Protein AF-A0A521L328-F1 (afdb_monomer_lite)

Structure (mmCIF, N/CA/C/O backbone):
data_AF-A0A521L328-F1
#
_entry.id   AF-A0A521L328-F1
#
loop_
_atom_site.group_PDB
_atom_site.id
_atom_site.type_symbol
_atom_site.label_atom_id
_atom_site.label_alt_id
_atom_site.label_comp_id
_atom_site.label_asym_id
_atom_site.label_entity_id
_atom_site.label_seq_id
_atom_site.pdbx_PDB_ins_code
_atom_site.Cartn_x
_atom_site.Cartn_y
_atom_site.Cartn_z
_atom_site.occupancy
_atom_site.B_iso_or_equiv
_atom_site.auth_seq_id
_atom_site.auth_comp_id
_atom_site.auth_asym_id
_atom_site.auth_atom_id
_atom_site.pdbx_PDB_model_num
ATOM 1 N N . MET A 1 1 ? 2.159 -5.234 21.123 1.00 43.09 1 MET A N 1
ATOM 2 C CA . MET A 1 1 ? 1.878 -6.221 20.059 1.00 43.09 1 MET A CA 1
ATOM 3 C C . MET A 1 1 ? 2.992 -6.151 19.034 1.00 43.09 1 MET A C 1
ATOM 5 O O . MET A 1 1 ? 3.350 -5.049 18.634 1.00 43.09 1 MET A O 1
ATOM 9 N N . SER A 1 2 ? 3.587 -7.289 18.677 1.00 42.50 2 SER A N 1
ATOM 10 C CA . SER A 1 2 ? 4.579 -7.355 17.599 1.00 42.50 2 SER A CA 1
ATOM 11 C C . SER A 1 2 ? 3.879 -7.166 16.248 1.00 42.50 2 SER A C 1
ATOM 13 O O . SER A 1 2 ? 2.737 -7.582 16.088 1.00 42.50 2 SER A O 1
ATOM 15 N N . LEU A 1 3 ? 4.556 -6.590 15.248 1.00 46.34 3 LEU A N 1
ATOM 16 C CA . LEU A 1 3 ? 4.061 -6.514 13.859 1.00 46.34 3 LEU A CA 1
ATOM 17 C C . LEU A 1 3 ? 3.745 -7.894 13.258 1.00 46.34 3 LEU A C 1
ATOM 19 O O . LEU A 1 3 ? 2.997 -7.980 12.288 1.00 46.34 3 LEU A O 1
ATOM 23 N N . ALA A 1 4 ? 4.310 -8.963 13.828 1.00 49.62 4 ALA A N 1
ATOM 24 C CA . ALA A 1 4 ? 3.986 -10.339 13.467 1.00 49.62 4 ALA A CA 1
ATOM 25 C C . ALA A 1 4 ? 2.580 -10.776 13.931 1.00 49.62 4 ALA A C 1
ATOM 27 O O . ALA A 1 4 ? 2.021 -11.692 13.337 1.00 49.62 4 ALA A O 1
ATOM 28 N N . ASP A 1 5 ? 2.005 -10.102 14.936 1.00 49.50 5 ASP A N 1
ATOM 29 C CA . ASP A 1 5 ? 0.733 -10.477 15.574 1.00 49.50 5 ASP A CA 1
ATOM 30 C C . ASP A 1 5 ? -0.470 -9.680 15.058 1.00 49.50 5 ASP A C 1
ATOM 32 O O . ASP A 1 5 ? -1.604 -9.967 15.440 1.00 49.50 5 ASP A O 1
ATOM 36 N N . MET A 1 6 ? -0.258 -8.660 14.218 1.00 56.22 6 MET A N 1
ATOM 37 C CA . MET A 1 6 ? -1.360 -7.852 13.699 1.00 56.22 6 MET A CA 1
ATOM 38 C C . MET A 1 6 ? -1.932 -8.518 12.438 1.00 56.22 6 MET A C 1
ATOM 40 O O . MET A 1 6 ? -1.231 -8.602 11.423 1.00 56.22 6 MET A O 1
ATOM 44 N N . PRO A 1 7 ? -3.177 -9.030 12.469 1.00 57.78 7 PRO A N 1
ATOM 45 C CA . PRO A 1 7 ? -3.716 -9.802 11.361 1.00 57.78 7 PRO A CA 1
ATOM 46 C C . PRO A 1 7 ? -3.871 -8.905 10.132 1.00 57.78 7 PRO A C 1
ATOM 48 O O . PRO A 1 7 ? -4.680 -7.979 10.109 1.00 57.78 7 PRO A O 1
ATOM 51 N N . ARG A 1 8 ? -3.082 -9.181 9.090 1.00 69.81 8 ARG A N 1
ATOM 52 C CA . ARG A 1 8 ? -3.227 -8.531 7.780 1.00 69.81 8 ARG A CA 1
ATOM 53 C C . ARG A 1 8 ? -4.634 -8.812 7.260 1.00 69.81 8 ARG A C 1
ATOM 55 O O . ARG A 1 8 ? -5.136 -9.924 7.428 1.00 69.81 8 ARG A O 1
ATOM 62 N N . ILE A 1 9 ? -5.263 -7.827 6.621 1.00 75.06 9 ILE A N 1
ATOM 63 C CA . ILE A 1 9 ? -6.564 -8.059 5.984 1.00 75.06 9 ILE A CA 1
ATOM 64 C C . ILE A 1 9 ? -6.379 -9.164 4.934 1.00 75.06 9 ILE A C 1
ATOM 66 O O . ILE A 1 9 ? -5.468 -9.089 4.104 1.00 75.06 9 ILE A O 1
ATOM 70 N N . SER A 1 10 ? -7.211 -10.206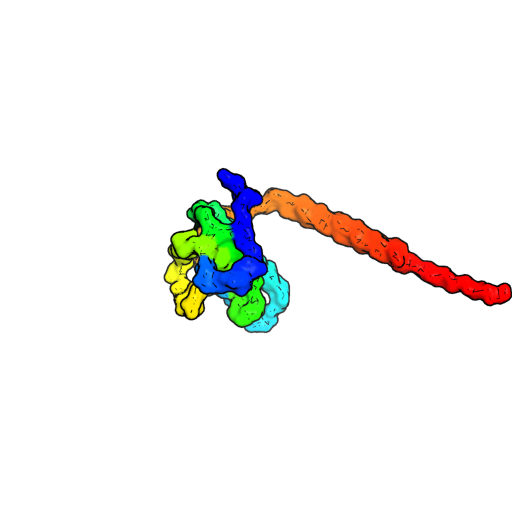 4.977 1.00 78.50 10 SER A N 1
ATOM 71 C CA . SER A 1 10 ? -7.209 -11.221 3.928 1.00 78.50 10 SER A CA 1
ATOM 72 C C . SER A 1 10 ? -7.899 -10.665 2.682 1.00 78.50 10 SER A C 1
ATOM 74 O O . SER A 1 10 ? -8.935 -10.010 2.768 1.00 78.50 10 SER A O 1
ATOM 76 N N . TRP A 1 11 ? -7.356 -10.952 1.499 1.00 76.25 11 TRP A N 1
ATOM 77 C CA . TRP A 1 11 ? -7.970 -10.506 0.241 1.00 76.25 11 TRP A CA 1
ATOM 78 C C . TRP A 1 11 ? -9.381 -11.075 0.023 1.00 76.25 11 TRP A C 1
ATOM 80 O O . TRP A 1 11 ? -10.220 -10.419 -0.593 1.00 76.25 11 TRP A O 1
ATOM 90 N N . ALA A 1 12 ? -9.672 -12.246 0.598 1.00 76.31 12 ALA A N 1
ATOM 91 C CA . ALA A 1 12 ? -11.020 -12.809 0.635 1.00 76.31 12 ALA A CA 1
ATOM 92 C C . ALA A 1 12 ? -11.993 -11.907 1.421 1.00 76.31 12 ALA A C 1
ATOM 94 O O . ALA A 1 12 ? -13.034 -11.530 0.892 1.00 76.31 12 ALA A O 1
ATOM 95 N N . ALA A 1 13 ? -11.606 -11.447 2.619 1.00 72.19 13 ALA A N 1
ATOM 96 C CA . ALA A 1 13 ? -12.434 -10.558 3.440 1.00 72.19 13 ALA A CA 1
ATOM 97 C C . ALA A 1 13 ? -12.667 -9.177 2.797 1.00 72.19 13 ALA A C 1
ATOM 99 O O . ALA A 1 13 ? -13.679 -8.527 3.061 1.00 72.19 13 ALA A O 1
ATOM 100 N N . ILE A 1 14 ? -11.745 -8.727 1.937 1.00 72.00 14 ILE A N 1
ATOM 101 C CA . ILE A 1 14 ? -11.905 -7.476 1.180 1.00 72.00 14 ILE A CA 1
ATOM 102 C C . ILE A 1 14 ? -13.046 -7.602 0.169 1.00 72.00 14 ILE A C 1
ATOM 104 O O . ILE A 1 14 ? -13.864 -6.692 0.048 1.00 72.00 14 ILE A O 1
ATOM 108 N N . SER A 1 15 ? -13.134 -8.749 -0.506 1.00 70.88 15 SER A N 1
ATOM 109 C CA . SER A 1 15 ? -14.141 -9.005 -1.542 1.00 70.88 15 SER A CA 1
ATOM 110 C C . SER A 1 15 ? -15.555 -9.130 -0.965 1.00 70.88 15 SER A C 1
ATOM 112 O O . SER A 1 15 ? -16.520 -8.738 -1.610 1.00 70.88 15 SER A O 1
ATOM 114 N N . GLU A 1 16 ? -15.680 -9.626 0.266 1.00 73.50 16 GLU A N 1
ATOM 115 C CA . GLU A 1 16 ? -16.969 -9.827 0.939 1.00 73.50 16 GLU A CA 1
ATOM 116 C C . GLU A 1 16 ? -17.582 -8.533 1.500 1.00 73.50 16 GLU A C 1
ATOM 118 O O . GLU A 1 16 ? -18.785 -8.485 1.750 1.00 73.50 16 GLU A O 1
ATOM 123 N N . ARG A 1 17 ? -16.777 -7.484 1.732 1.00 71.19 17 ARG A N 1
ATOM 124 C CA . ARG A 1 17 ? -17.230 -6.226 2.358 1.00 71.19 17 ARG A CA 1
ATOM 125 C C . ARG A 1 17 ? -16.572 -4.987 1.755 1.00 71.19 17 ARG A C 1
ATOM 127 O O . ARG A 1 17 ? -16.078 -4.131 2.488 1.00 71.19 17 ARG A O 1
ATOM 134 N N . ALA A 1 18 ? -16.556 -4.888 0.428 1.00 65.94 18 ALA A N 1
ATOM 135 C CA . ALA A 1 18 ? -15.852 -3.829 -0.304 1.00 65.94 18 ALA A CA 1
ATOM 136 C C . ALA A 1 18 ? -16.166 -2.398 0.191 1.00 65.94 18 ALA A C 1
ATOM 138 O O . ALA A 1 18 ? -15.278 -1.553 0.206 1.00 65.94 18 ALA A O 1
ATOM 139 N N . GLU A 1 19 ? -17.391 -2.144 0.662 1.00 68.06 19 GLU A N 1
ATOM 140 C CA . GLU A 1 19 ? -17.839 -0.826 1.144 1.00 68.06 19 GLU A CA 1
ATOM 141 C C . GLU A 1 19 ? -17.254 -0.412 2.503 1.00 68.06 19 GLU A C 1
ATOM 143 O O . GLU A 1 19 ? -17.287 0.761 2.865 1.00 68.06 19 GLU A O 1
ATOM 148 N N . THR A 1 20 ? -16.705 -1.359 3.265 1.00 79.12 20 THR A N 1
ATOM 149 C CA . THR A 1 20 ? -16.171 -1.104 4.617 1.00 79.12 20 THR A CA 1
ATOM 150 C C . THR A 1 20 ? -14.679 -0.795 4.635 1.00 79.12 20 THR A C 1
ATOM 152 O O . THR A 1 20 ? -14.123 -0.509 5.692 1.00 79.12 20 THR A O 1
ATOM 155 N N . TRP A 1 21 ? -14.021 -0.863 3.478 1.00 86.69 21 TRP A N 1
ATOM 156 C CA . TRP A 1 21 ? -12.576 -0.730 3.377 1.00 86.69 21 TRP A CA 1
ATOM 157 C C . TRP A 1 21 ? -12.179 0.598 2.746 1.00 86.69 21 TRP A C 1
ATOM 159 O O . TRP A 1 21 ? -12.714 1.017 1.721 1.00 86.69 21 TRP A O 1
ATOM 169 N N . HIS A 1 22 ? -11.167 1.237 3.323 1.00 89.88 22 HIS A N 1
ATOM 170 C CA . HIS A 1 22 ? -10.605 2.469 2.789 1.00 89.88 22 HIS A CA 1
ATOM 171 C C . HIS A 1 22 ? -9.401 2.139 1.917 1.00 89.88 22 HIS A C 1
ATOM 173 O O . HIS A 1 22 ? -8.484 1.444 2.353 1.00 89.88 22 HIS A O 1
ATOM 179 N N . THR A 1 23 ? -9.399 2.615 0.674 1.00 90.56 23 THR A N 1
ATOM 180 C CA . THR A 1 23 ? -8.424 2.171 -0.329 1.00 90.56 23 THR A CA 1
ATOM 181 C C . THR A 1 23 ? -7.586 3.320 -0.864 1.00 90.56 23 THR A C 1
ATOM 183 O O . THR A 1 23 ? -8.091 4.413 -1.131 1.00 90.56 23 THR A O 1
ATOM 186 N N . ILE A 1 24 ? -6.296 3.048 -1.052 1.00 91.62 24 ILE A N 1
ATOM 187 C CA . ILE A 1 24 ? -5.361 3.927 -1.746 1.00 91.62 24 ILE A CA 1
ATOM 188 C C . ILE A 1 24 ? -4.653 3.136 -2.846 1.00 91.62 24 ILE A C 1
ATOM 190 O O . ILE A 1 24 ? -4.150 2.045 -2.598 1.00 91.62 24 ILE A O 1
ATOM 194 N N . LEU A 1 25 ? -4.565 3.694 -4.048 1.00 90.94 25 LEU A N 1
ATOM 195 C CA . LEU A 1 25 ? -3.777 3.173 -5.154 1.00 90.94 25 LEU A CA 1
ATOM 196 C C . LEU A 1 25 ? -2.573 4.085 -5.418 1.00 90.94 25 LEU A C 1
ATOM 198 O O . LEU A 1 25 ? -2.724 5.207 -5.898 1.00 90.94 25 LEU A O 1
ATOM 202 N N . ALA A 1 26 ? -1.378 3.573 -5.137 1.00 89.50 26 ALA A N 1
ATOM 203 C CA . ALA A 1 26 ? -0.116 4.194 -5.519 1.00 89.50 26 ALA A CA 1
ATOM 204 C C . ALA A 1 26 ? 0.243 3.755 -6.945 1.00 89.50 26 ALA A C 1
ATOM 206 O O . ALA A 1 26 ? 0.712 2.634 -7.150 1.00 89.50 26 ALA A O 1
ATOM 207 N N . ILE A 1 27 ? -0.026 4.602 -7.932 1.00 89.06 27 ILE A N 1
ATOM 208 C CA . ILE A 1 27 ? 0.185 4.320 -9.353 1.00 89.06 27 ILE A CA 1
ATOM 209 C C . ILE A 1 27 ? 1.678 4.392 -9.651 1.00 89.06 27 ILE A C 1
ATOM 211 O O . ILE A 1 27 ? 2.299 5.433 -9.466 1.00 89.06 27 ILE A O 1
ATOM 215 N N . VAL A 1 28 ? 2.254 3.302 -10.143 1.00 85.44 28 VAL A N 1
ATOM 216 C CA . VAL A 1 28 ? 3.639 3.288 -10.613 1.00 85.44 28 VAL A CA 1
ATOM 217 C C . VAL A 1 28 ? 3.618 3.677 -12.090 1.00 85.44 28 VAL A C 1
ATOM 219 O O . VAL A 1 28 ? 3.014 2.949 -12.883 1.00 85.44 28 VAL A O 1
ATOM 222 N N . PRO A 1 29 ? 4.229 4.810 -12.482 1.00 76.69 29 PRO A N 1
ATOM 223 C CA . PRO A 1 29 ? 4.307 5.184 -13.885 1.00 76.69 29 PRO A CA 1
ATOM 224 C C . PRO A 1 29 ? 5.161 4.142 -14.609 1.00 76.69 29 PRO A C 1
ATOM 226 O O . PRO A 1 29 ? 6.353 3.997 -14.346 1.00 76.69 29 PRO A O 1
ATOM 229 N N . LEU A 1 30 ? 4.527 3.360 -15.481 1.00 70.94 30 LEU A N 1
ATOM 230 C CA . LEU A 1 30 ? 5.236 2.416 -16.332 1.00 70.94 30 LEU A CA 1
ATOM 231 C C . LEU A 1 30 ? 5.545 3.111 -17.654 1.00 70.94 30 LEU A C 1
ATOM 233 O O . LEU A 1 30 ? 4.637 3.614 -18.316 1.00 70.94 30 LEU A O 1
ATOM 237 N N . GLU A 1 31 ? 6.816 3.109 -18.046 1.00 65.25 31 GLU A N 1
ATOM 238 C CA . GLU A 1 31 ? 7.221 3.464 -19.405 1.00 65.25 31 GLU A CA 1
ATOM 239 C C . GLU A 1 31 ? 6.450 2.613 -20.427 1.00 65.25 31 GLU A C 1
ATOM 241 O O . GLU A 1 31 ? 6.257 1.403 -20.244 1.00 65.25 31 GLU A O 1
ATOM 246 N N . ALA A 1 32 ? 5.990 3.239 -21.510 1.00 53.25 32 ALA A N 1
ATOM 247 C CA . ALA A 1 32 ? 5.234 2.546 -22.545 1.00 53.25 32 ALA A CA 1
ATOM 248 C C . ALA A 1 32 ? 6.075 1.406 -23.151 1.00 53.25 32 ALA A C 1
ATOM 250 O O . ALA A 1 32 ? 7.179 1.623 -23.642 1.00 53.25 32 ALA A O 1
ATOM 251 N N . GLY A 1 33 ? 5.550 0.176 -23.115 1.00 53.19 33 GLY A N 1
ATOM 252 C CA . GLY A 1 33 ? 6.243 -1.016 -23.621 1.00 53.19 33 GLY A CA 1
ATOM 253 C C . GLY A 1 33 ? 7.199 -1.683 -22.627 1.00 53.19 33 GLY A C 1
ATOM 254 O O . GLY A 1 33 ? 7.911 -2.617 -23.002 1.00 53.19 33 GLY A O 1
ATOM 255 N N . ALA A 1 34 ? 7.221 -1.247 -21.365 1.00 56.34 34 ALA A N 1
ATOM 256 C CA . ALA A 1 34 ? 8.122 -1.826 -20.385 1.00 56.34 34 ALA A CA 1
ATOM 257 C C . ALA A 1 34 ? 7.754 -3.279 -20.007 1.00 56.34 34 ALA A C 1
ATOM 259 O O . ALA A 1 34 ? 6.571 -3.621 -19.894 1.00 56.34 34 ALA A O 1
ATOM 260 N N . PRO A 1 35 ? 8.742 -4.171 -19.799 1.00 54.16 35 PRO A N 1
ATOM 261 C CA . PRO A 1 35 ? 8.462 -5.598 -19.693 1.00 54.16 35 PRO A CA 1
ATOM 262 C C . PRO A 1 35 ? 7.994 -6.009 -18.289 1.00 54.16 35 PRO A C 1
ATOM 264 O O . PRO A 1 35 ? 8.208 -5.321 -17.291 1.00 54.16 35 PRO A O 1
ATOM 267 N N . ALA A 1 36 ? 7.423 -7.214 -18.190 1.00 51.19 36 ALA A N 1
ATOM 268 C CA . ALA A 1 36 ? 6.837 -7.777 -16.968 1.00 51.19 36 ALA A CA 1
ATOM 269 C C . ALA A 1 36 ? 7.770 -7.833 -15.731 1.00 51.19 36 ALA A C 1
ATOM 271 O O . ALA A 1 36 ? 7.270 -8.021 -14.619 1.00 51.19 36 ALA A O 1
ATOM 272 N N . HIS A 1 37 ? 9.089 -7.640 -15.885 1.00 45.72 37 HIS A N 1
ATOM 273 C CA . HIS A 1 37 ? 10.055 -7.511 -14.782 1.00 45.72 37 HIS A CA 1
ATOM 274 C C . HIS A 1 37 ? 9.955 -6.182 -14.006 1.00 45.72 37 HIS A C 1
ATOM 276 O O . HIS A 1 37 ? 10.475 -6.095 -12.898 1.00 45.72 37 HIS A O 1
ATOM 282 N N . GLN A 1 38 ? 9.144 -5.214 -14.457 1.00 57.78 38 GLN A N 1
ATOM 283 C CA . GLN A 1 38 ? 8.606 -4.152 -13.584 1.00 57.78 38 GLN A CA 1
ATOM 284 C C . GLN A 1 38 ? 7.714 -4.691 -12.440 1.00 57.78 38 GLN A C 1
ATOM 286 O O . GLN A 1 38 ? 7.301 -3.943 -11.555 1.00 57.78 38 GLN A O 1
ATOM 291 N N . ALA A 1 39 ? 7.464 -6.009 -12.396 1.00 57.56 39 ALA A N 1
ATOM 292 C CA . ALA A 1 39 ? 6.964 -6.723 -11.222 1.00 57.56 39 ALA A CA 1
ATOM 293 C C . ALA A 1 39 ? 7.705 -6.364 -9.928 1.00 57.56 39 ALA A C 1
ATOM 295 O O . ALA A 1 39 ? 7.071 -6.344 -8.873 1.00 57.56 39 ALA A O 1
ATOM 296 N N . ASP A 1 40 ? 9.012 -6.116 -10.003 1.00 67.88 40 ASP A N 1
ATOM 297 C CA . ASP A 1 40 ? 9.806 -5.800 -8.821 1.00 67.88 40 ASP A CA 1
ATOM 298 C C . ASP A 1 40 ? 9.542 -4.370 -8.342 1.00 67.88 40 ASP A C 1
ATOM 300 O O . ASP A 1 40 ? 9.294 -4.190 -7.155 1.00 67.88 40 ASP A O 1
ATOM 304 N N . GLY A 1 41 ? 9.379 -3.403 -9.253 1.00 75.44 41 GLY A N 1
ATOM 305 C CA . GLY A 1 41 ? 8.927 -2.049 -8.908 1.00 75.44 41 GLY A CA 1
ATOM 306 C C . GLY A 1 41 ? 7.542 -2.028 -8.247 1.00 75.44 41 GLY A C 1
ATOM 307 O O . GLY A 1 41 ? 7.343 -1.364 -7.233 1.00 75.44 41 GLY A O 1
ATOM 308 N N . LEU A 1 42 ? 6.593 -2.835 -8.739 1.00 81.31 42 LEU A N 1
ATOM 309 C CA . LEU A 1 42 ? 5.261 -2.957 -8.123 1.00 81.31 42 LEU A CA 1
ATOM 310 C C . LEU A 1 42 ? 5.309 -3.621 -6.736 1.00 81.31 42 LEU A C 1
ATOM 312 O O . LEU A 1 42 ? 4.570 -3.242 -5.823 1.00 81.31 42 LEU A O 1
ATOM 316 N N . ARG A 1 43 ? 6.168 -4.632 -6.561 1.00 82.50 43 ARG A N 1
ATOM 317 C CA . ARG A 1 43 ? 6.368 -5.297 -5.264 1.00 82.50 43 ARG A CA 1
ATOM 318 C C . ARG A 1 43 ? 7.068 -4.388 -4.267 1.00 82.50 43 ARG A C 1
ATOM 320 O O . ARG A 1 43 ? 6.680 -4.381 -3.101 1.00 82.50 43 ARG A O 1
ATOM 327 N N . ASP A 1 44 ? 8.073 -3.642 -4.706 1.00 83.62 44 ASP A N 1
ATOM 328 C CA . ASP A 1 44 ? 8.788 -2.697 -3.860 1.00 83.62 44 ASP A CA 1
ATOM 329 C C . ASP A 1 44 ? 7.886 -1.524 -3.471 1.00 83.62 44 ASP A C 1
ATOM 331 O O . ASP A 1 44 ? 7.885 -1.160 -2.298 1.00 83.62 44 ASP A O 1
ATOM 335 N N . ALA A 1 45 ? 7.017 -1.041 -4.365 1.00 84.69 45 ALA A N 1
ATOM 336 C CA . ALA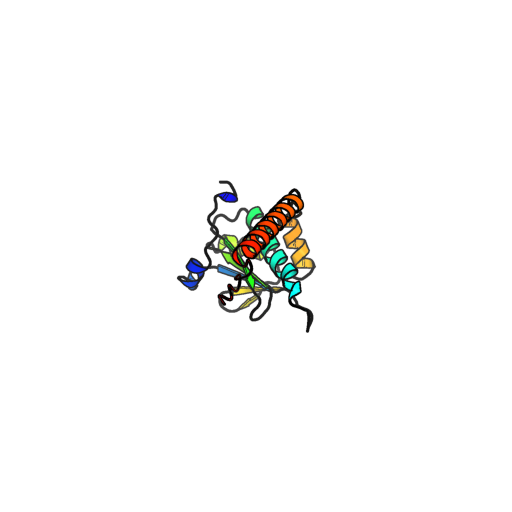 A 1 45 ? 5.972 -0.070 -4.033 1.00 84.69 45 ALA A CA 1
ATOM 337 C C . ALA A 1 45 ? 5.028 -0.589 -2.931 1.00 84.69 45 ALA A C 1
ATOM 339 O O . ALA A 1 45 ? 4.812 0.077 -1.916 1.00 84.69 45 ALA A O 1
ATOM 340 N N . ALA A 1 46 ? 4.517 -1.819 -3.069 1.00 86.94 46 ALA A N 1
ATOM 341 C CA . ALA A 1 46 ? 3.676 -2.432 -2.039 1.00 86.94 46 ALA A CA 1
ATOM 342 C C . ALA A 1 46 ? 4.443 -2.639 -0.718 1.00 86.94 46 ALA A C 1
ATOM 344 O O . ALA A 1 46 ? 3.909 -2.406 0.367 1.00 86.94 46 ALA A O 1
ATOM 345 N N . GLY A 1 47 ? 5.713 -3.046 -0.791 1.00 87.44 47 GLY A N 1
ATOM 346 C CA . GLY A 1 47 ? 6.592 -3.207 0.367 1.00 87.44 47 GLY A CA 1
ATOM 347 C C . GLY A 1 47 ? 6.917 -1.888 1.071 1.00 87.44 47 GLY A C 1
ATOM 348 O O . GLY A 1 47 ? 6.971 -1.843 2.300 1.00 87.44 47 GLY A O 1
ATOM 349 N N . LEU A 1 48 ? 7.116 -0.811 0.314 1.00 86.69 48 LEU A N 1
ATOM 350 C CA . LEU A 1 48 ? 7.319 0.541 0.822 1.00 86.69 48 LEU A CA 1
ATOM 351 C C . LEU A 1 48 ? 6.076 1.028 1.570 1.00 86.69 48 LEU A C 1
ATOM 353 O O . LEU A 1 48 ? 6.197 1.456 2.717 1.00 86.69 48 LEU A O 1
ATOM 357 N N . ALA A 1 49 ? 4.887 0.849 0.987 1.00 86.75 49 ALA A N 1
ATOM 358 C CA . ALA A 1 49 ? 3.628 1.215 1.629 1.00 86.75 49 ALA A CA 1
ATOM 359 C C . ALA A 1 49 ? 3.422 0.483 2.967 1.00 86.75 49 ALA A C 1
ATOM 361 O O . ALA A 1 49 ? 3.094 1.104 3.976 1.00 86.75 49 ALA A O 1
ATOM 362 N N . LEU A 1 50 ? 3.685 -0.827 3.012 1.00 87.19 50 LEU A N 1
ATOM 363 C CA . LEU A 1 50 ? 3.579 -1.619 4.244 1.00 87.19 50 LEU A CA 1
ATOM 364 C C . LEU A 1 50 ? 4.543 -1.142 5.333 1.00 87.19 50 LEU A C 1
ATOM 366 O O . LEU A 1 50 ? 4.165 -1.064 6.502 1.00 87.19 50 LEU A O 1
ATOM 370 N N . ARG A 1 51 ? 5.786 -0.818 4.958 1.00 87.62 51 ARG A N 1
ATOM 371 C CA . ARG A 1 51 ? 6.767 -0.271 5.902 1.00 87.62 51 ARG A CA 1
ATOM 372 C C . ARG A 1 51 ? 6.325 1.092 6.429 1.00 87.62 51 ARG A C 1
ATOM 374 O O . ARG A 1 51 ? 6.410 1.310 7.633 1.00 87.62 51 ARG A O 1
ATOM 381 N N . ALA A 1 52 ? 5.815 1.971 5.569 1.00 87.38 52 ALA A N 1
ATOM 382 C CA . ALA A 1 52 ? 5.286 3.265 5.990 1.00 87.38 52 ALA A CA 1
ATOM 383 C C . ALA A 1 52 ? 4.098 3.103 6.961 1.00 87.38 52 ALA A C 1
ATOM 385 O O . ALA A 1 52 ? 4.136 3.676 8.047 1.00 87.38 52 ALA A O 1
ATOM 386 N N . CYS A 1 53 ? 3.118 2.239 6.658 1.00 85.31 53 CYS A N 1
ATOM 387 C CA . CYS A 1 53 ? 1.985 1.945 7.556 1.00 85.31 53 CYS A CA 1
ATOM 388 C C . CYS A 1 53 ? 2.451 1.443 8.932 1.00 85.31 53 CYS A C 1
ATOM 390 O O . CYS A 1 53 ? 1.977 1.889 9.975 1.00 85.31 53 CYS A O 1
ATOM 392 N N . SER A 1 54 ? 3.440 0.546 8.948 1.00 82.31 54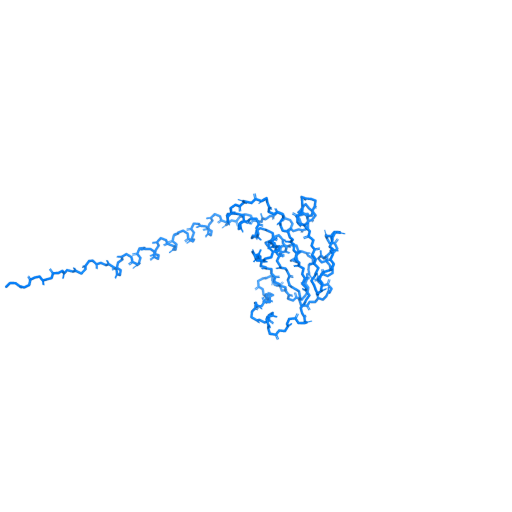 SER A N 1
ATOM 393 C CA . SER A 1 54 ? 4.038 0.050 10.188 1.00 82.31 54 SER A CA 1
ATOM 394 C C . SER A 1 54 ? 4.653 1.163 11.043 1.00 82.31 54 SER A C 1
ATOM 396 O O . SER A 1 54 ? 4.655 1.043 12.268 1.00 82.31 54 SER A O 1
ATOM 398 N N . ARG A 1 55 ? 5.199 2.218 10.430 1.00 84.62 55 ARG A N 1
ATOM 399 C CA . ARG A 1 55 ? 5.850 3.328 11.143 1.00 84.62 55 ARG A CA 1
ATOM 400 C C . ARG A 1 55 ? 4.905 4.447 11.534 1.00 84.62 55 ARG A C 1
ATOM 402 O O . ARG A 1 55 ? 5.153 5.096 12.542 1.00 84.62 55 ARG A O 1
ATOM 409 N N . LEU A 1 56 ? 3.806 4.603 10.808 1.00 84.00 56 LEU A N 1
ATOM 410 C CA . LEU A 1 56 ? 2.696 5.468 11.197 1.00 84.00 56 LEU A CA 1
ATOM 411 C C . LEU A 1 56 ? 1.914 4.933 12.407 1.00 84.00 56 LEU A C 1
ATOM 413 O O . LEU A 1 56 ? 0.978 5.587 12.850 1.00 84.00 56 LEU A O 1
ATOM 417 N N . ALA A 1 57 ? 2.298 3.766 12.942 1.00 79.50 57 ALA A N 1
ATOM 418 C CA . ALA A 1 57 ? 1.616 3.093 14.042 1.00 79.50 57 ALA A CA 1
ATOM 419 C C . ALA A 1 57 ? 0.121 2.880 13.751 1.00 79.50 57 ALA A C 1
ATOM 421 O O . ALA A 1 57 ? -0.706 3.020 14.651 1.00 79.50 57 ALA A O 1
ATOM 422 N N . CYS A 1 58 ? -0.210 2.534 12.496 1.00 81.81 58 CYS A N 1
ATOM 423 C CA . CYS A 1 58 ? -1.580 2.220 12.101 1.00 81.81 58 CYS A CA 1
ATOM 424 C C . CYS A 1 58 ? -2.177 1.190 13.067 1.00 81.81 58 CYS A C 1
ATOM 426 O O . CYS A 1 58 ? -1.565 0.153 13.338 1.00 81.81 58 CYS A O 1
ATOM 428 N N . THR A 1 59 ? -3.350 1.508 13.606 1.00 83.44 59 THR A N 1
ATOM 429 C CA . THR A 1 59 ? -3.958 0.763 14.723 1.00 83.44 59 THR A CA 1
ATOM 430 C C . THR A 1 59 ? -4.988 -0.266 14.267 1.00 83.44 59 THR A C 1
ATOM 432 O O . THR A 1 59 ? -5.317 -1.186 15.015 1.00 83.44 59 THR A O 1
ATOM 435 N N . GLY A 1 60 ? -5.512 -0.108 13.053 1.00 84.06 60 GLY A N 1
ATOM 436 C CA . GLY A 1 60 ? -6.388 -1.048 12.374 1.00 84.06 60 GLY A CA 1
ATOM 437 C C . GLY A 1 60 ? -5.624 -2.006 11.466 1.00 84.06 60 GLY A C 1
ATOM 438 O O . GLY A 1 60 ? -4.419 -1.880 11.226 1.00 84.06 60 GLY A O 1
ATOM 439 N N . ARG A 1 61 ? -6.343 -2.995 10.931 1.00 88.12 61 ARG A N 1
ATOM 440 C CA . ARG A 1 61 ? -5.771 -3.924 9.956 1.00 88.12 61 ARG A CA 1
ATOM 441 C C . ARG A 1 61 ? -5.510 -3.200 8.637 1.00 88.12 61 ARG A C 1
ATOM 443 O O . ARG A 1 61 ? -6.293 -2.354 8.207 1.00 88.12 61 ARG A O 1
ATOM 450 N N . TYR A 1 62 ? -4.428 -3.579 7.966 1.00 89.25 62 TYR A N 1
ATOM 451 C CA . TYR A 1 62 ? -4.116 -3.105 6.622 1.00 89.25 62 TYR A CA 1
ATOM 452 C C . TYR A 1 62 ? -3.492 -4.208 5.764 1.00 89.25 62 TYR A C 1
ATOM 454 O O . TYR A 1 62 ? -2.937 -5.194 6.264 1.00 89.25 62 TYR A O 1
ATOM 462 N N . ALA A 1 63 ? -3.590 -4.049 4.449 1.00 89.56 63 ALA A N 1
ATOM 463 C CA . ALA A 1 63 ? -2.969 -4.922 3.462 1.00 89.56 63 ALA A CA 1
ATOM 464 C C . ALA A 1 63 ? -2.465 -4.100 2.275 1.00 89.56 63 ALA A C 1
ATOM 466 O O . ALA A 1 63 ? -3.003 -3.040 1.979 1.00 89.56 63 ALA A O 1
ATOM 467 N N . ALA A 1 64 ? -1.439 -4.599 1.585 1.00 89.88 64 ALA A N 1
ATOM 468 C CA . ALA A 1 64 ? -0.991 -4.023 0.324 1.00 89.88 64 ALA A CA 1
ATOM 469 C C . ALA A 1 64 ? -0.692 -5.131 -0.686 1.00 89.88 64 ALA A C 1
ATOM 471 O O . ALA A 1 64 ? -0.151 -6.176 -0.310 1.00 89.88 64 ALA A O 1
ATOM 472 N N . THR A 1 65 ? -1.029 -4.905 -1.953 1.00 88.94 65 THR A N 1
ATOM 473 C CA . THR A 1 65 ? -0.737 -5.829 -3.055 1.00 88.94 65 THR A CA 1
ATOM 474 C C . THR A 1 65 ? -0.340 -5.069 -4.317 1.00 88.94 65 THR A C 1
ATOM 476 O O . THR A 1 65 ? -0.882 -3.993 -4.577 1.00 88.94 65 THR A O 1
ATOM 479 N N . PRO A 1 66 ? 0.576 -5.612 -5.135 1.00 88.38 66 PRO A N 1
ATOM 480 C CA . PRO A 1 66 ? 0.775 -5.117 -6.487 1.00 88.38 66 PRO A CA 1
ATOM 481 C C . PRO A 1 66 ? -0.477 -5.361 -7.343 1.00 88.38 66 PRO A C 1
ATOM 483 O O . PRO A 1 66 ? -1.054 -6.450 -7.333 1.00 88.38 66 PRO A O 1
ATOM 486 N N . VAL A 1 67 ? -0.854 -4.362 -8.134 1.00 86.38 67 VAL A N 1
ATOM 487 C CA . VAL A 1 67 ? -1.945 -4.406 -9.111 1.00 86.38 67 VAL A CA 1
ATOM 488 C C . VAL A 1 67 ? -1.364 -4.196 -10.503 1.00 86.38 67 VAL A C 1
ATOM 490 O O . VAL A 1 67 ? -0.542 -3.310 -10.722 1.00 86.38 67 VAL A O 1
ATOM 493 N N . ARG A 1 68 ? -1.778 -5.054 -11.441 1.00 82.75 68 ARG A N 1
ATOM 494 C CA . ARG A 1 68 ? -1.299 -5.061 -12.836 1.00 82.75 68 ARG A CA 1
ATOM 495 C C . ARG A 1 68 ? -2.377 -4.705 -13.859 1.00 82.75 68 ARG A C 1
ATOM 497 O O . ARG A 1 68 ? -2.043 -4.460 -15.009 1.00 82.75 68 ARG A O 1
ATOM 504 N N . ALA A 1 69 ? -3.648 -4.740 -13.461 1.00 72.75 69 ALA A N 1
ATOM 505 C CA . ALA A 1 69 ? -4.783 -4.443 -14.327 1.00 72.75 69 ALA A CA 1
ATOM 506 C C . ALA A 1 69 ? -5.270 -3.009 -14.082 1.00 72.75 69 ALA A C 1
ATOM 508 O O . ALA A 1 69 ? -5.384 -2.590 -12.931 1.00 72.75 69 ALA A O 1
ATOM 509 N N . GLY A 1 70 ? -5.569 -2.271 -15.154 1.00 75.38 70 GLY A N 1
ATOM 510 C CA . GLY A 1 70 ? -5.815 -0.829 -15.069 1.00 75.38 70 GLY A CA 1
ATOM 511 C C . GLY A 1 70 ? -4.508 -0.050 -14.850 1.00 75.38 70 GLY A C 1
ATOM 512 O O . GLY A 1 70 ? -3.467 -0.493 -15.340 1.00 75.38 70 GLY A O 1
ATOM 513 N N . PRO A 1 71 ? -4.520 1.099 -14.146 1.00 80.25 71 PRO A N 1
ATOM 514 C CA . PRO A 1 71 ? -3.277 1.764 -13.769 1.00 80.25 71 PRO A CA 1
ATOM 515 C C . PRO A 1 71 ? -2.460 0.841 -12.856 1.00 80.25 71 PRO A C 1
ATOM 517 O O . PRO A 1 71 ? -2.911 0.457 -11.774 1.00 80.25 71 PRO A O 1
ATOM 520 N N . ALA A 1 72 ? -1.269 0.457 -13.315 1.00 85.75 72 ALA A N 1
ATOM 521 C CA . ALA A 1 72 ? -0.385 -0.415 -12.558 1.00 85.75 72 ALA A CA 1
ATOM 522 C C . ALA A 1 72 ? 0.111 0.299 -11.298 1.00 85.75 72 ALA A C 1
ATOM 524 O O . ALA A 1 72 ? 0.416 1.490 -11.322 1.00 85.75 72 ALA A O 1
ATOM 525 N N . GLY A 1 73 ? 0.190 -0.420 -10.183 1.00 88.25 73 GLY A N 1
ATOM 526 C CA . GLY A 1 73 ? 0.549 0.210 -8.921 1.00 88.25 73 GLY A CA 1
ATOM 527 C C . GLY A 1 73 ? 0.546 -0.719 -7.720 1.00 88.25 73 GLY A C 1
ATOM 528 O O . GLY A 1 73 ? 0.493 -1.941 -7.850 1.00 88.25 73 GLY A O 1
ATOM 529 N N . ALA A 1 74 ? 0.578 -0.124 -6.534 1.00 90.12 74 ALA A N 1
ATOM 530 C CA . ALA A 1 74 ? 0.341 -0.803 -5.272 1.00 90.12 74 ALA A CA 1
ATOM 531 C C . ALA A 1 74 ? -1.008 -0.364 -4.696 1.00 90.12 74 ALA A C 1
ATOM 533 O O . ALA A 1 74 ? -1.211 0.811 -4.393 1.00 90.12 74 ALA A O 1
ATOM 534 N N . LEU A 1 75 ? -1.926 -1.315 -4.535 1.00 90.81 75 LEU A N 1
ATOM 535 C CA . LEU A 1 75 ? -3.182 -1.096 -3.829 1.00 90.81 75 LEU A CA 1
ATOM 536 C C . LEU A 1 75 ? -2.958 -1.350 -2.346 1.00 90.81 75 LEU A C 1
ATOM 538 O O . LEU A 1 75 ? -2.516 -2.434 -1.965 1.00 90.81 75 LEU A O 1
ATOM 542 N N . VAL A 1 76 ? -3.296 -0.363 -1.529 1.00 91.62 76 VAL A N 1
ATOM 543 C CA . VAL A 1 76 ? -3.260 -0.404 -0.072 1.00 91.62 76 VAL A CA 1
ATOM 544 C C . VAL A 1 76 ? -4.687 -0.307 0.442 1.00 91.62 76 VAL A C 1
ATOM 546 O O . VAL A 1 76 ? -5.478 0.510 -0.029 1.00 91.62 76 VAL A O 1
ATOM 549 N N . VAL A 1 77 ? -5.020 -1.159 1.399 1.00 91.50 77 VAL A N 1
ATOM 550 C CA . VAL A 1 77 ? -6.354 -1.271 1.979 1.00 91.50 77 VAL A CA 1
ATOM 551 C C . VAL A 1 77 ? -6.238 -1.136 3.484 1.00 91.50 77 VAL A C 1
ATOM 553 O O . VAL A 1 77 ? -5.372 -1.767 4.091 1.00 91.50 77 VAL A O 1
ATOM 556 N N . PHE A 1 78 ? -7.120 -0.334 4.067 1.00 90.81 78 PHE A N 1
ATOM 557 C CA . PHE A 1 78 ? -7.172 -0.030 5.487 1.00 90.81 78 PHE A CA 1
ATOM 558 C C . PHE A 1 78 ? -8.561 -0.338 6.038 1.00 90.81 78 PHE A C 1
ATOM 560 O O . PHE A 1 78 ? -9.576 -0.049 5.403 1.00 90.81 78 PHE A O 1
ATOM 567 N N . GLU A 1 79 ? -8.594 -0.893 7.244 1.00 89.50 79 GLU A N 1
ATOM 568 C CA . GLU A 1 79 ? -9.816 -1.051 8.036 1.00 89.50 79 GLU A CA 1
ATOM 569 C C . GLU A 1 79 ? -10.342 0.283 8.564 1.00 89.50 79 GLU A C 1
ATOM 571 O O . GLU A 1 79 ? -11.546 0.486 8.652 1.00 89.50 79 GLU A O 1
ATOM 576 N N . ARG A 1 80 ? -9.432 1.185 8.940 1.00 89.81 80 ARG A N 1
ATOM 577 C CA . ARG A 1 80 ? -9.752 2.452 9.598 1.00 89.81 80 ARG A CA 1
ATOM 578 C C . ARG A 1 80 ? -9.498 3.621 8.663 1.00 89.81 80 ARG A C 1
ATOM 580 O O . ARG A 1 80 ? -8.454 3.678 8.006 1.00 89.81 80 ARG A O 1
ATOM 587 N N . ALA A 1 81 ? -10.437 4.562 8.619 1.00 89.00 81 ALA A N 1
ATOM 588 C CA . ALA A 1 81 ? -10.298 5.773 7.820 1.00 89.00 81 ALA A CA 1
ATOM 589 C C . ALA A 1 81 ? -9.104 6.606 8.297 1.00 89.00 81 ALA A C 1
ATOM 591 O O . ALA A 1 81 ? -8.362 7.128 7.473 1.00 89.00 81 ALA A O 1
ATOM 592 N N . GLU A 1 82 ? -8.874 6.646 9.608 1.00 90.06 82 GLU A N 1
ATOM 593 C CA . GLU A 1 82 ? -7.815 7.420 10.250 1.00 90.06 82 GLU A CA 1
ATOM 594 C C . GLU A 1 82 ? -6.421 6.933 9.841 1.00 90.06 82 GLU A C 1
ATOM 596 O O . GLU A 1 82 ? -5.533 7.746 9.594 1.00 90.06 82 GLU A O 1
ATOM 601 N N . ASP A 1 83 ? -6.231 5.614 9.714 1.00 90.62 83 ASP A N 1
ATOM 602 C CA . ASP A 1 83 ? -4.962 5.028 9.267 1.00 90.62 83 ASP A CA 1
ATOM 603 C C . ASP A 1 83 ? -4.699 5.354 7.788 1.00 90.62 83 ASP A C 1
ATOM 605 O O . ASP A 1 83 ? -3.577 5.698 7.406 1.00 90.62 83 ASP A O 1
ATOM 609 N N . ARG A 1 84 ? -5.753 5.300 6.963 1.00 90.62 84 ARG A N 1
ATOM 610 C CA . ARG A 1 84 ? -5.708 5.713 5.556 1.00 90.62 84 ARG A CA 1
ATOM 611 C C . ARG A 1 84 ? -5.382 7.198 5.429 1.00 90.62 84 ARG A C 1
ATOM 613 O O . ARG A 1 84 ? -4.546 7.557 4.607 1.00 90.62 84 ARG A O 1
ATOM 620 N N . ASP A 1 85 ? -5.989 8.052 6.245 1.00 88.94 85 ASP A N 1
ATOM 621 C CA . ASP A 1 85 ? -5.760 9.498 6.214 1.00 88.94 85 ASP A CA 1
ATOM 622 C C . ASP A 1 85 ? -4.358 9.859 6.722 1.00 88.94 85 ASP A C 1
ATOM 624 O O . ASP A 1 85 ? -3.691 10.720 6.147 1.00 88.94 85 ASP A O 1
ATOM 628 N N . ALA A 1 86 ? -3.865 9.172 7.757 1.00 89.00 86 ALA A N 1
ATOM 629 C CA . ALA A 1 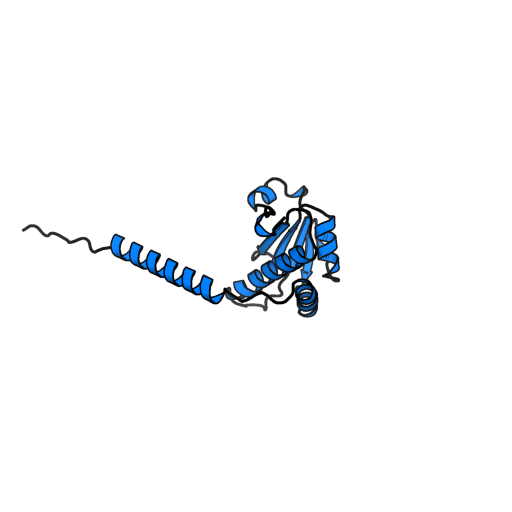86 ? -2.491 9.314 8.231 1.00 89.00 86 ALA A CA 1
ATOM 630 C C . ALA A 1 86 ? -1.479 8.936 7.141 1.00 89.00 86 ALA A C 1
ATOM 632 O O . ALA A 1 86 ? -0.511 9.664 6.925 1.00 89.00 86 ALA A O 1
ATOM 633 N N . PHE A 1 87 ? -1.729 7.840 6.417 1.00 88.75 87 PHE A N 1
ATOM 634 C CA . PHE A 1 87 ? -0.918 7.460 5.263 1.00 88.75 87 PHE A CA 1
ATOM 635 C C . PHE A 1 87 ? -1.013 8.495 4.143 1.00 88.75 87 PHE A C 1
ATOM 637 O O . PHE A 1 87 ? 0.000 8.895 3.573 1.00 88.75 87 PHE A O 1
ATOM 644 N N . ALA A 1 88 ? -2.219 8.968 3.844 1.00 87.38 88 ALA A N 1
ATOM 645 C CA . ALA A 1 88 ? -2.442 9.896 2.753 1.00 87.38 88 ALA A CA 1
ATOM 646 C C . ALA A 1 88 ? -1.783 11.269 2.968 1.00 87.38 88 ALA A C 1
ATOM 648 O O . ALA A 1 88 ? -1.389 11.919 2.006 1.00 87.38 88 ALA A O 1
ATOM 649 N N . ARG A 1 89 ? -1.575 11.695 4.220 1.00 87.25 89 ARG A N 1
ATOM 650 C CA . ARG A 1 89 ? -0.803 12.912 4.538 1.00 87.25 89 ARG A CA 1
ATOM 651 C C . ARG A 1 89 ? 0.656 12.849 4.082 1.00 87.25 89 ARG A C 1
ATOM 653 O O . ARG A 1 89 ? 1.278 13.896 3.941 1.00 87.25 89 ARG A O 1
ATOM 660 N N . LEU A 1 90 ? 1.198 11.653 3.843 1.00 84.12 90 LEU A N 1
ATOM 661 C CA . LEU A 1 90 ? 2.540 11.486 3.278 1.00 84.12 90 LEU A CA 1
ATOM 662 C C . LEU A 1 90 ? 2.584 11.751 1.768 1.00 84.12 90 LEU A C 1
ATOM 664 O O . LEU A 1 90 ? 3.668 11.914 1.213 1.00 84.12 90 LEU A O 1
ATOM 668 N N . VAL A 1 91 ? 1.425 11.778 1.106 1.00 81.94 91 VAL A N 1
ATOM 669 C CA . VAL A 1 91 ? 1.298 11.809 -0.353 1.00 81.94 91 VAL A CA 1
ATOM 670 C C . VAL A 1 91 ? 0.441 13.013 -0.780 1.00 81.94 91 VAL A C 1
ATOM 672 O O . VAL A 1 91 ? -0.778 12.919 -0.915 1.00 81.94 91 VAL A O 1
ATOM 675 N N . PRO A 1 92 ? 1.057 14.192 -0.980 1.00 66.94 92 PRO A N 1
ATOM 676 C CA . PRO A 1 92 ? 0.339 15.466 -1.099 1.00 66.94 92 PRO A CA 1
ATOM 677 C C . PRO A 1 92 ? -0.512 15.616 -2.373 1.00 66.94 92 PRO A C 1
ATOM 679 O O . PRO A 1 92 ? -1.280 16.566 -2.481 1.00 66.94 92 PRO A O 1
ATOM 682 N N . SER A 1 93 ? -0.382 14.706 -3.339 1.00 76.50 93 SER A N 1
ATOM 683 C CA . SER A 1 93 ? -1.014 14.763 -4.664 1.00 76.50 93 SER A CA 1
ATOM 684 C C . SER A 1 93 ? -2.112 13.710 -4.873 1.00 76.50 93 SER A C 1
ATOM 686 O O . SER A 1 93 ? -2.477 13.415 -6.012 1.00 76.50 93 SER A O 1
ATOM 688 N N . ALA A 1 94 ? -2.652 13.129 -3.796 1.00 79.81 94 ALA A N 1
ATOM 689 C CA . ALA A 1 94 ? -3.719 12.141 -3.911 1.00 79.81 94 ALA A CA 1
ATOM 690 C C . ALA A 1 94 ? -5.039 12.756 -4.407 1.00 79.81 94 ALA A C 1
ATOM 692 O O . ALA A 1 94 ? -5.578 13.691 -3.819 1.00 79.81 94 ALA A O 1
ATOM 693 N N . VAL A 1 95 ? -5.591 12.180 -5.472 1.00 83.56 95 VAL A N 1
ATOM 694 C CA . VAL A 1 95 ? -6.922 12.484 -6.004 1.00 83.56 95 VAL A CA 1
ATOM 695 C C . VAL A 1 95 ? -7.898 11.377 -5.630 1.00 83.56 95 VAL A C 1
ATOM 697 O O . VAL A 1 95 ? -7.553 10.199 -5.617 1.00 83.56 95 VAL A O 1
ATOM 700 N N . THR A 1 96 ? -9.147 11.727 -5.341 1.00 82.50 96 THR A N 1
ATOM 701 C CA . THR A 1 96 ? -10.186 10.721 -5.080 1.00 82.50 96 THR A CA 1
ATOM 702 C C . THR A 1 96 ? -10.845 10.311 -6.395 1.00 82.50 96 THR A C 1
ATOM 704 O O . THR A 1 96 ? -11.380 11.158 -7.108 1.00 82.50 96 THR A O 1
ATOM 707 N N . LYS A 1 97 ? -10.834 9.013 -6.719 1.00 77.81 97 LYS A N 1
ATOM 708 C CA . LYS A 1 97 ? -11.551 8.435 -7.863 1.00 77.81 97 LYS A CA 1
ATOM 709 C C . LYS A 1 97 ? -12.501 7.345 -7.367 1.00 77.81 97 LYS A C 1
ATOM 711 O O . LYS A 1 97 ? -12.082 6.231 -7.055 1.00 77.81 97 LYS A O 1
ATOM 716 N N . GLY A 1 98 ? -13.790 7.675 -7.286 1.00 78.94 98 GLY A N 1
ATOM 717 C CA . GLY A 1 98 ? -14.776 6.825 -6.613 1.00 78.94 98 GLY A CA 1
ATOM 718 C C . GLY A 1 98 ? -14.473 6.727 -5.115 1.00 78.94 98 GLY A C 1
ATOM 719 O O . GLY A 1 98 ? -14.216 7.741 -4.476 1.00 78.94 98 GLY A O 1
ATOM 720 N N . ALA A 1 99 ? -14.457 5.512 -4.566 1.00 77.81 99 ALA A N 1
ATOM 721 C CA . ALA A 1 99 ? -14.106 5.257 -3.163 1.00 77.81 99 ALA A CA 1
ATOM 722 C C . ALA A 1 99 ? -12.588 5.112 -2.909 1.00 77.81 99 ALA A C 1
ATOM 724 O O . ALA A 1 99 ? -12.170 4.861 -1.778 1.00 77.81 99 ALA A O 1
ATOM 725 N N . THR A 1 100 ? -11.755 5.246 -3.947 1.00 84.44 100 THR A N 1
ATOM 726 C CA . THR A 1 100 ? -10.310 4.997 -3.874 1.00 84.44 100 THR A CA 1
ATOM 727 C C . THR A 1 100 ? -9.524 6.283 -4.058 1.00 84.44 100 THR A C 1
ATOM 729 O O . THR A 1 100 ? -9.731 7.022 -5.021 1.00 84.44 100 THR A O 1
ATOM 732 N N . TRP A 1 101 ? -8.577 6.537 -3.160 1.00 89.06 101 TRP A N 1
ATOM 733 C CA . TRP A 1 101 ? -7.602 7.613 -3.336 1.00 89.06 101 TRP A CA 1
ATOM 734 C C . TRP A 1 101 ? -6.487 7.131 -4.250 1.00 89.06 101 TRP A C 1
ATOM 736 O O . TRP A 1 101 ? -6.048 5.994 -4.141 1.00 89.06 101 TRP A O 1
ATOM 746 N N . GLN A 1 102 ? -6.032 7.963 -5.171 1.00 90.44 102 GLN A N 1
ATOM 747 C CA . GLN A 1 102 ? -5.031 7.599 -6.162 1.00 90.44 102 GLN A CA 1
ATOM 748 C C . GLN A 1 102 ? -3.959 8.671 -6.210 1.00 90.44 102 GLN A C 1
ATOM 750 O O . GLN A 1 102 ? -4.276 9.853 -6.231 1.00 90.44 102 GLN A O 1
ATOM 755 N N . PHE A 1 103 ? -2.697 8.271 -6.251 1.00 88.62 103 PHE A N 1
ATOM 756 C CA . PHE A 1 103 ? -1.578 9.187 -6.453 1.00 88.62 103 PHE A CA 1
ATOM 757 C C . PHE A 1 103 ? -0.507 8.501 -7.293 1.00 88.62 103 PHE A C 1
ATOM 759 O O . PHE A 1 103 ? -0.437 7.272 -7.326 1.00 88.62 103 PHE A O 1
ATOM 766 N N . THR A 1 104 ? 0.332 9.284 -7.961 1.00 88.69 104 THR A N 1
ATOM 767 C CA . THR A 1 104 ? 1.479 8.752 -8.700 1.00 88.69 104 THR A CA 1
ATOM 768 C C . THR A 1 104 ? 2.657 8.570 -7.754 1.00 88.69 104 THR A C 1
ATOM 770 O O . THR A 1 104 ? 3.018 9.486 -7.021 1.00 88.69 104 THR A O 1
ATOM 773 N N . LEU A 1 105 ? 3.273 7.394 -7.783 1.00 86.06 105 LEU A N 1
ATOM 774 C CA . LEU A 1 105 ? 4.499 7.081 -7.064 1.00 86.06 105 LEU A CA 1
ATOM 775 C C . LEU A 1 105 ? 5.703 7.646 -7.837 1.00 86.06 105 LEU A C 1
ATOM 777 O O . LEU A 1 105 ? 6.474 6.902 -8.440 1.00 86.06 105 LEU A O 1
ATOM 781 N N . ASP A 1 106 ? 5.795 8.973 -7.878 1.00 84.25 106 ASP A N 1
ATOM 782 C CA . ASP A 1 106 ? 6.942 9.697 -8.424 1.00 84.25 106 ASP A CA 1
ATOM 783 C C . ASP A 1 106 ? 8.122 9.714 -7.437 1.00 84.25 106 ASP A C 1
ATOM 785 O O . ASP A 1 106 ? 7.991 9.313 -6.279 1.00 84.25 106 ASP A O 1
ATOM 789 N N . GLU A 1 107 ? 9.284 10.177 -7.897 1.00 80.88 107 GLU A N 1
ATOM 790 C CA . GLU A 1 107 ? 10.520 10.222 -7.103 1.00 80.88 107 GLU A CA 1
ATOM 791 C C . GLU A 1 107 ? 10.329 10.965 -5.771 1.00 80.88 107 GLU A C 1
ATOM 793 O O . GLU A 1 107 ? 10.664 10.449 -4.709 1.00 80.88 107 GLU A O 1
ATOM 798 N N . ARG A 1 108 ? 9.655 12.120 -5.798 1.00 83.81 108 ARG A N 1
ATOM 799 C CA . ARG A 1 108 ? 9.367 12.910 -4.594 1.00 83.81 108 ARG A CA 1
ATOM 800 C C . ARG A 1 108 ? 8.503 12.144 -3.589 1.00 83.81 108 ARG A C 1
ATOM 802 O O . ARG A 1 108 ? 8.698 12.256 -2.378 1.00 83.81 108 ARG A O 1
ATOM 809 N N . THR A 1 109 ? 7.515 11.404 -4.078 1.00 84.19 109 THR A N 1
ATOM 810 C CA . THR A 1 109 ? 6.613 10.613 -3.241 1.00 84.19 109 THR A CA 1
ATOM 811 C C . THR A 1 109 ? 7.319 9.384 -2.678 1.00 84.19 109 THR A C 1
ATOM 813 O O . THR A 1 109 ? 7.096 9.023 -1.521 1.00 84.19 109 THR A O 1
ATOM 816 N N . ILE A 1 110 ? 8.202 8.767 -3.467 1.00 84.19 110 ILE A N 1
ATOM 817 C CA . ILE A 1 110 ? 9.080 7.686 -3.013 1.00 84.19 110 ILE A CA 1
ATOM 818 C C . ILE A 1 110 ? 9.951 8.190 -1.864 1.00 84.19 110 ILE A C 1
ATOM 820 O O . ILE A 1 110 ? 9.897 7.600 -0.787 1.00 84.19 110 ILE A O 1
ATOM 824 N N . ASP A 1 111 ? 10.642 9.317 -2.030 1.00 83.00 111 ASP A N 1
ATOM 825 C CA . ASP A 1 111 ? 11.512 9.898 -1.001 1.00 83.00 111 ASP A CA 1
ATOM 826 C C . ASP A 1 111 ? 10.759 10.197 0.303 1.00 83.00 111 ASP A C 1
ATOM 828 O O . ASP A 1 111 ? 11.231 9.894 1.408 1.00 83.00 111 ASP A O 1
ATOM 832 N N . ALA A 1 112 ? 9.551 10.759 0.194 1.00 84.31 112 ALA A N 1
ATOM 833 C CA . ALA A 1 112 ? 8.700 11.037 1.348 1.00 84.31 112 ALA A CA 1
ATOM 834 C C . ALA A 1 112 ? 8.321 9.745 2.092 1.00 84.31 112 ALA A C 1
ATOM 836 O O . ALA A 1 112 ? 8.433 9.665 3.320 1.00 84.31 112 ALA A O 1
ATOM 837 N N . LEU A 1 113 ? 7.919 8.706 1.357 1.00 86.00 113 LEU A N 1
ATOM 838 C CA . LEU A 1 113 ? 7.576 7.408 1.934 1.00 86.00 113 LEU A CA 1
ATOM 839 C C . LEU A 1 113 ? 8.802 6.694 2.515 1.00 86.00 113 LEU A C 1
ATOM 841 O O . LEU A 1 113 ? 8.692 6.064 3.567 1.00 86.00 113 LEU A O 1
ATOM 845 N N . GLU A 1 114 ? 9.970 6.793 1.881 1.00 86.12 114 GLU A N 1
ATOM 846 C CA . GLU A 1 114 ? 11.216 6.186 2.354 1.00 86.12 114 GLU A CA 1
ATOM 847 C C . GLU A 1 114 ? 11.733 6.834 3.637 1.00 86.12 114 GLU A C 1
ATOM 849 O O . GLU A 1 114 ? 12.157 6.123 4.558 1.00 86.12 114 GLU A O 1
ATOM 854 N N . THR A 1 115 ? 11.598 8.158 3.748 1.00 85.50 115 THR A N 1
ATOM 855 C CA . THR A 1 115 ? 11.912 8.918 4.966 1.00 85.50 115 THR A CA 1
ATOM 856 C C . THR A 1 115 ? 11.150 8.362 6.173 1.00 85.50 115 THR A C 1
ATOM 858 O O . THR A 1 115 ? 11.717 8.185 7.255 1.00 85.50 115 THR A O 1
ATOM 861 N N . VAL A 1 116 ? 9.876 8.006 5.981 1.00 84.44 116 VAL A N 1
ATOM 862 C CA . VAL A 1 116 ? 9.030 7.418 7.030 1.00 84.44 116 VAL A CA 1
ATOM 863 C C . VAL A 1 116 ? 9.321 5.929 7.226 1.00 84.44 116 VAL A C 1
ATOM 865 O O . VAL A 1 116 ? 9.465 5.457 8.357 1.00 84.44 116 VAL A O 1
ATOM 868 N N . ALA A 1 117 ? 9.430 5.170 6.134 1.00 79.88 117 ALA A N 1
ATOM 869 C CA . ALA A 1 117 ? 9.590 3.719 6.147 1.00 79.88 117 ALA A CA 1
ATOM 870 C C . ALA A 1 117 ? 10.934 3.251 6.735 1.00 79.88 117 ALA A C 1
ATOM 872 O O . ALA A 1 117 ? 11.020 2.103 7.190 1.00 79.88 117 ALA A O 1
ATOM 873 N N . ARG A 1 118 ? 11.955 4.128 6.755 1.00 68.19 118 ARG A N 1
ATOM 874 C CA . ARG A 1 118 ? 13.380 3.826 7.001 1.00 68.19 118 ARG A CA 1
ATOM 875 C C . ARG A 1 118 ? 13.957 2.811 5.996 1.00 68.19 118 ARG A C 1
ATOM 877 O O . ARG A 1 118 ? 13.199 2.088 5.344 1.00 68.19 118 ARG A O 1
ATOM 884 N N . PRO A 1 119 ? 15.297 2.707 5.868 1.00 65.06 119 PRO A N 1
ATOM 885 C CA . PRO A 1 119 ? 15.920 1.770 4.938 1.00 65.06 119 PRO A CA 1
ATOM 886 C C . PRO A 1 119 ? 15.409 0.343 5.135 1.00 65.06 119 PRO A C 1
ATOM 888 O O . PRO A 1 119 ? 15.219 -0.118 6.264 1.00 65.06 119 PRO A O 1
ATOM 891 N N . LYS A 1 120 ? 15.175 -0.351 4.018 1.00 64.88 120 LYS A N 1
ATOM 892 C CA . LYS A 1 120 ? 14.819 -1.773 4.003 1.00 64.88 120 LYS A CA 1
ATOM 893 C C . LYS A 1 120 ? 15.917 -2.520 4.761 1.00 64.88 120 LYS A C 1
ATOM 895 O O . LYS A 1 120 ? 17.076 -2.455 4.361 1.00 64.88 120 LYS A O 1
ATOM 900 N N . ASP A 1 121 ? 15.577 -3.196 5.859 1.00 62.78 121 ASP A N 1
ATOM 901 C CA . ASP A 1 121 ? 16.552 -4.048 6.538 1.00 62.78 121 ASP A CA 1
ATOM 902 C C . ASP A 1 121 ? 16.864 -5.233 5.620 1.00 62.78 121 ASP A C 1
ATOM 904 O O . ASP A 1 121 ? 16.043 -6.131 5.422 1.00 62.78 121 ASP A O 1
ATOM 908 N N . THR A 1 122 ? 18.028 -5.186 4.978 1.00 61.00 122 THR A N 1
ATOM 909 C CA . THR A 1 122 ? 18.483 -6.212 4.039 1.00 61.00 122 THR A CA 1
ATOM 910 C C . THR A 1 122 ? 19.214 -7.357 4.739 1.00 61.00 122 THR A C 1
ATOM 912 O O . THR A 1 122 ? 19.581 -8.345 4.082 1.00 61.00 122 THR A O 1
ATOM 915 N N . ARG A 1 123 ? 19.407 -7.292 6.066 1.00 54.69 123 ARG A N 1
ATOM 916 C CA . ARG A 1 123 ? 20.073 -8.358 6.819 1.00 54.69 123 ARG A CA 1
ATOM 917 C C . ARG A 1 123 ? 19.204 -9.614 6.792 1.00 54.69 123 ARG A C 1
ATOM 919 O O . ARG A 1 123 ? 18.096 -9.663 7.313 1.00 54.69 123 ARG A O 1
ATOM 926 N N . GLY A 1 124 ? 19.712 -10.657 6.141 1.00 54.94 124 GLY A N 1
ATOM 927 C CA . GLY A 1 124 ? 19.027 -11.947 6.012 1.00 54.94 124 GLY A CA 1
ATOM 928 C C . GLY A 1 124 ? 18.266 -12.155 4.701 1.00 54.94 124 GLY A C 1
ATOM 929 O O . GLY A 1 124 ? 17.804 -13.270 4.460 1.00 54.94 124 GLY A O 1
ATOM 930 N N . THR A 1 125 ? 18.201 -11.160 3.808 1.00 61.72 125 THR A N 1
ATOM 931 C CA . THR A 1 125 ? 17.628 -11.349 2.458 1.00 61.72 125 THR A CA 1
ATOM 932 C C . THR A 1 125 ? 18.404 -12.408 1.673 1.00 61.72 125 THR A C 1
ATOM 934 O O . THR A 1 125 ? 17.798 -13.274 1.049 1.00 61.72 125 THR A O 1
ATOM 937 N N . GLY A 1 126 ? 19.739 -12.411 1.797 1.00 65.50 126 GLY A N 1
ATOM 938 C CA . GLY A 1 126 ? 20.607 -13.432 1.203 1.00 65.50 126 GLY A CA 1
ATOM 939 C C . GLY A 1 126 ? 20.403 -14.826 1.803 1.00 65.50 126 GLY A C 1
ATOM 940 O O . GLY A 1 126 ? 20.346 -15.804 1.064 1.00 65.50 126 GLY A O 1
ATOM 941 N N . ARG A 1 127 ? 20.194 -14.923 3.126 1.00 67.75 127 ARG A N 1
ATOM 942 C CA . ARG A 1 127 ? 19.902 -16.201 3.799 1.00 67.75 127 ARG A CA 1
ATOM 943 C C . ARG A 1 127 ? 18.584 -16.798 3.297 1.00 67.75 127 ARG A C 1
ATOM 945 O O . ARG A 1 127 ? 18.573 -17.937 2.853 1.00 67.75 127 ARG A O 1
ATOM 952 N N . ARG A 1 128 ? 17.504 -16.010 3.261 1.00 63.69 128 ARG A N 1
ATOM 953 C CA . ARG A 1 128 ? 16.187 -16.473 2.780 1.00 63.69 128 ARG A CA 1
ATOM 954 C C . ARG A 1 128 ? 16.148 -16.725 1.270 1.00 63.69 128 ARG A C 1
ATOM 956 O O . ARG A 1 128 ? 15.337 -17.517 0.798 1.00 63.69 128 ARG A O 1
ATOM 963 N N . ALA A 1 129 ? 16.964 -16.018 0.486 1.00 69.44 129 ALA A N 1
ATOM 964 C CA . ALA A 1 129 ? 17.120 -16.294 -0.941 1.00 69.44 129 ALA A CA 1
ATOM 965 C C . ALA A 1 129 ? 17.815 -17.643 -1.157 1.00 69.44 129 ALA A C 1
ATOM 967 O O . ALA A 1 129 ? 17.330 -18.453 -1.942 1.00 69.44 129 ALA A O 1
ATOM 9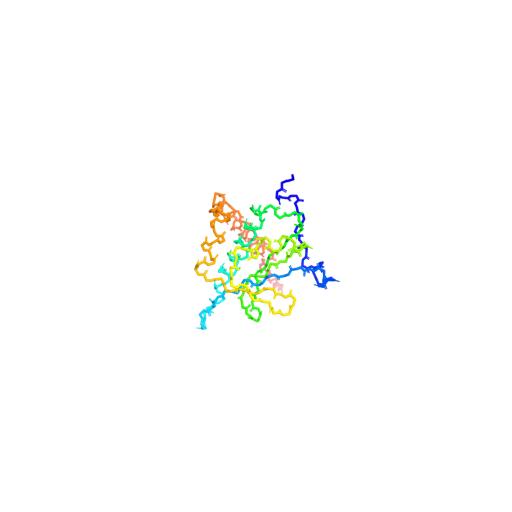68 N N . ARG A 1 130 ? 18.881 -17.912 -0.396 1.00 67.62 130 ARG A N 1
ATOM 969 C CA . ARG A 1 130 ? 19.592 -19.190 -0.414 1.00 67.62 130 ARG A CA 1
ATOM 970 C C . ARG A 1 130 ? 18.709 -20.348 0.054 1.00 67.62 130 ARG A C 1
ATOM 972 O O . ARG A 1 130 ? 18.619 -21.344 -0.645 1.00 67.62 130 ARG A O 1
ATOM 979 N N . GLU A 1 131 ? 17.977 -20.186 1.153 1.00 72.31 131 GLU A N 1
ATOM 980 C CA . GLU A 1 131 ? 17.035 -21.202 1.647 1.00 72.31 131 GLU A CA 1
ATOM 981 C C . GLU A 1 131 ? 15.926 -21.511 0.628 1.00 72.31 131 GLU A C 1
ATOM 983 O O . GLU A 1 131 ? 15.569 -22.672 0.442 1.00 72.31 131 GLU A O 1
ATOM 988 N N . ARG A 1 132 ? 15.405 -20.497 -0.082 1.00 73.12 132 ARG A N 1
ATOM 989 C CA . ARG A 1 132 ? 14.425 -20.708 -1.162 1.00 73.12 132 ARG A CA 1
ATOM 990 C C . ARG A 1 132 ? 15.030 -21.387 -2.386 1.00 73.12 132 ARG A C 1
ATOM 992 O O . ARG A 1 132 ? 14.356 -22.215 -2.988 1.00 73.12 132 ARG A O 1
ATOM 999 N N . ALA A 1 133 ? 16.267 -21.054 -2.750 1.00 71.25 133 ALA A N 1
ATOM 1000 C CA . ALA A 1 133 ? 16.972 -21.720 -3.841 1.00 71.25 133 ALA A CA 1
ATOM 1001 C C . ALA A 1 133 ? 17.221 -23.199 -3.511 1.00 71.25 133 ALA A C 1
ATOM 1003 O O . ALA A 1 133 ? 16.87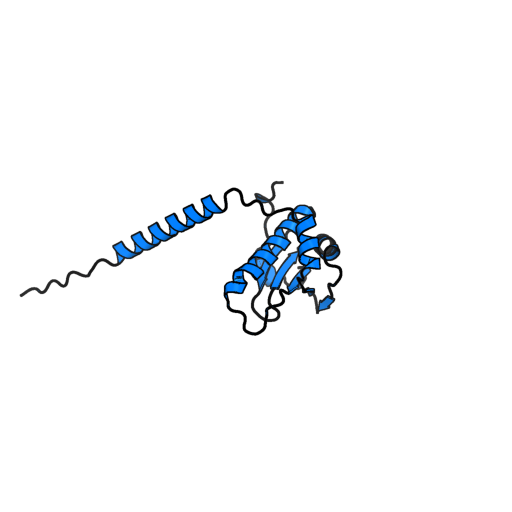9 -24.066 -4.308 1.00 71.25 133 ALA A O 1
ATOM 1004 N N . GLU A 1 134 ? 17.699 -23.490 -2.299 1.00 76.19 134 GLU A N 1
ATOM 1005 C CA . GLU A 1 134 ? 17.919 -24.856 -1.815 1.00 76.19 134 GLU A CA 1
ATOM 1006 C C . GLU A 1 134 ? 16.602 -25.646 -1.706 1.00 76.19 134 GLU A C 1
ATOM 1008 O O . GLU A 1 134 ? 16.560 -26.830 -2.035 1.00 76.19 134 GLU A O 1
ATOM 1013 N N . ALA A 1 135 ? 15.502 -25.011 -1.284 1.00 71.75 135 ALA A N 1
ATOM 1014 C CA . ALA A 1 135 ? 14.181 -25.641 -1.263 1.00 71.75 135 ALA A CA 1
ATOM 1015 C C . ALA A 1 135 ? 13.657 -25.944 -2.679 1.00 71.75 135 ALA A C 1
ATOM 1017 O O . ALA A 1 135 ? 13.181 -27.051 -2.929 1.00 71.75 135 ALA A O 1
ATOM 1018 N N . ALA A 1 136 ? 13.801 -25.002 -3.617 1.00 75.00 136 ALA A N 1
ATOM 1019 C CA . ALA A 1 136 ? 13.408 -25.192 -5.013 1.00 75.00 136 ALA A CA 1
ATOM 1020 C C . ALA A 1 136 ? 14.248 -26.277 -5.710 1.00 75.00 136 ALA A C 1
ATOM 1022 O O . ALA A 1 136 ? 13.735 -27.029 -6.538 1.00 75.00 136 ALA A O 1
ATOM 1023 N N . GLU A 1 137 ? 15.532 -26.391 -5.367 1.00 74.25 137 GLU A N 1
ATOM 1024 C CA . GLU A 1 137 ? 16.416 -27.436 -5.884 1.00 74.25 137 GLU A CA 1
ATOM 1025 C C . GLU A 1 137 ? 16.036 -28.822 -5.343 1.00 74.25 137 GLU A C 1
ATOM 1027 O O . GLU A 1 137 ? 15.956 -29.782 -6.113 1.00 74.25 137 GLU A O 1
ATOM 1032 N N . ARG A 1 138 ? 15.687 -28.929 -4.053 1.00 75.62 138 ARG A N 1
ATOM 1033 C CA . ARG A 1 138 ? 15.145 -30.171 -3.470 1.00 75.62 138 ARG A CA 1
ATOM 1034 C C . ARG A 1 138 ? 13.830 -30.587 -4.118 1.00 75.62 138 ARG A C 1
ATOM 1036 O O . ARG A 1 138 ? 13.648 -31.766 -4.410 1.00 75.62 138 ARG A O 1
ATOM 1043 N N . GLU A 1 139 ? 12.929 -29.641 -4.367 1.00 74.50 139 GLU A N 1
ATOM 1044 C CA . GLU A 1 139 ? 11.647 -29.909 -5.023 1.00 74.50 139 GLU A CA 1
ATOM 1045 C C . GLU A 1 139 ? 11.841 -30.388 -6.472 1.00 74.50 139 GLU A C 1
ATOM 1047 O O . GLU A 1 139 ? 11.262 -31.399 -6.876 1.00 74.50 139 GLU A O 1
ATOM 1052 N N . ARG A 1 140 ? 12.742 -29.749 -7.234 1.00 69.12 140 ARG A N 1
ATOM 1053 C CA . ARG A 1 140 ? 13.130 -30.197 -8.586 1.00 69.12 140 ARG A CA 1
ATOM 1054 C C . ARG A 1 140 ? 13.784 -31.578 -8.577 1.00 69.12 140 ARG A C 1
ATOM 1056 O O . ARG A 1 140 ? 13.465 -32.410 -9.427 1.00 69.12 140 ARG A O 1
ATOM 1063 N N . GLY A 1 141 ? 14.662 -31.839 -7.610 1.00 70.50 141 GLY A N 1
ATOM 1064 C CA . GLY A 1 141 ? 15.267 -33.152 -7.400 1.00 70.50 141 GLY A CA 1
ATOM 1065 C C . GLY A 1 141 ? 14.211 -34.223 -7.122 1.00 70.50 141 GLY A C 1
ATOM 1066 O O . GLY A 1 141 ? 14.205 -35.261 -7.778 1.00 70.50 141 GLY A O 1
ATOM 1067 N N . ALA A 1 142 ? 13.266 -33.951 -6.220 1.00 67.38 142 ALA A N 1
ATOM 1068 C CA . ALA A 1 142 ? 12.178 -34.866 -5.875 1.00 67.38 142 ALA A CA 1
ATOM 1069 C C . ALA A 1 142 ? 11.243 -35.166 -7.062 1.00 67.38 142 ALA A C 1
ATOM 1071 O O . ALA A 1 142 ? 10.798 -36.305 -7.221 1.00 67.38 142 ALA A O 1
ATOM 1072 N N . LEU A 1 143 ? 10.980 -34.180 -7.927 1.00 59.31 143 LEU A N 1
ATOM 1073 C CA . LEU A 1 143 ? 10.177 -34.371 -9.139 1.00 59.31 143 LEU A CA 1
ATOM 1074 C C . LEU A 1 143 ? 10.898 -35.246 -10.184 1.00 59.31 143 LEU A C 1
ATOM 1076 O O . LEU A 1 143 ? 10.266 -36.073 -10.845 1.00 59.31 143 LEU A O 1
ATOM 1080 N N . ARG A 1 144 ? 12.228 -35.116 -10.287 1.00 56.91 144 ARG A N 1
ATOM 1081 C CA . ARG A 1 144 ? 13.082 -35.911 -11.189 1.00 56.91 144 ARG A CA 1
ATOM 1082 C C . ARG A 1 144 ? 13.121 -37.399 -10.819 1.00 56.91 144 ARG A C 1
ATOM 1084 O O . ARG A 1 144 ? 13.162 -38.241 -11.707 1.00 56.91 144 ARG A O 1
ATOM 1091 N N . TRP A 1 145 ? 13.068 -37.745 -9.531 1.00 56.78 145 TRP A N 1
ATOM 1092 C CA . TRP A 1 145 ? 13.002 -39.150 -9.092 1.00 56.78 145 TRP A CA 1
ATOM 1093 C C . TRP A 1 145 ? 11.626 -39.791 -9.317 1.00 56.78 145 TRP A C 1
ATOM 1095 O O . TRP A 1 145 ? 11.547 -40.991 -9.565 1.00 56.78 145 TRP A O 1
ATOM 1105 N N . LYS A 1 146 ? 10.543 -39.001 -9.296 1.00 57.16 146 LYS A N 1
ATOM 1106 C CA . LYS A 1 146 ? 9.181 -39.480 -9.600 1.00 57.16 146 LYS A CA 1
ATOM 1107 C C . LYS A 1 146 ? 8.925 -39.720 -11.094 1.00 57.16 146 LYS A C 1
ATOM 1109 O O . LYS A 1 146 ? 7.921 -40.328 -11.440 1.00 57.16 146 LYS A O 1
ATOM 1114 N N . THR A 1 147 ? 9.828 -39.268 -11.964 1.00 56.88 147 THR A N 1
ATOM 1115 C CA . THR A 1 147 ? 9.756 -39.400 -13.432 1.00 56.88 147 THR A CA 1
ATOM 1116 C C . THR A 1 147 ? 10.877 -40.285 -13.990 1.00 56.88 147 THR A C 1
ATOM 1118 O O . THR A 1 147 ? 11.314 -40.121 -15.127 1.00 56.88 147 THR A O 1
ATOM 1121 N N . GLY A 1 148 ? 11.358 -41.240 -13.184 1.00 47.84 148 GLY A N 1
ATOM 1122 C CA . GLY A 1 148 ? 12.313 -42.252 -13.633 1.00 47.84 148 GLY A CA 1
ATOM 1123 C C . GLY A 1 148 ? 11.759 -43.086 -14.801 1.00 47.84 148 GLY A C 1
ATOM 1124 O O . GLY A 1 148 ? 10.552 -43.324 -14.863 1.00 47.84 148 GLY A O 1
ATOM 1125 N N . PRO A 1 149 ? 12.622 -43.518 -15.738 1.00 51.69 149 PRO A N 1
ATOM 1126 C CA . PRO A 1 149 ? 12.201 -44.083 -17.013 1.00 51.69 149 PRO A CA 1
ATOM 1127 C C . PRO A 1 149 ? 11.426 -45.384 -16.806 1.00 51.69 149 PRO A C 1
ATOM 1129 O O . PRO A 1 149 ? 11.913 -46.319 -16.166 1.00 51.69 149 PRO A O 1
ATOM 1132 N N . THR A 1 150 ? 10.232 -45.458 -17.391 1.00 55.72 150 THR A N 1
ATOM 1133 C CA . THR A 1 150 ? 9.484 -46.699 -17.587 1.00 55.72 150 THR A CA 1
ATOM 1134 C C . THR A 1 150 ? 10.388 -47.678 -18.335 1.00 55.72 150 THR A C 1
ATOM 1136 O O . THR A 1 150 ? 10.635 -47.536 -19.532 1.00 55.72 150 THR A O 1
ATOM 1139 N N . ARG A 1 151 ? 10.942 -48.662 -17.615 1.00 52.56 151 ARG A N 1
ATOM 1140 C CA . ARG A 1 151 ? 11.623 -49.816 -18.212 1.00 52.56 151 ARG A CA 1
ATOM 1141 C C . ARG A 1 151 ? 10.602 -50.532 -19.096 1.00 52.56 151 ARG A C 1
ATOM 1143 O O . ARG A 1 151 ? 9.745 -51.245 -18.585 1.00 52.56 151 ARG A O 1
ATOM 1150 N N . ASN A 1 152 ? 10.696 -50.334 -20.409 1.00 50.44 152 ASN A N 1
ATOM 1151 C CA . ASN A 1 152 ? 10.008 -51.167 -21.388 1.00 50.44 152 ASN A CA 1
ATOM 1152 C C . ASN A 1 152 ? 10.615 -52.570 -21.306 1.00 50.44 152 ASN A C 1
ATOM 1154 O O . ASN A 1 152 ? 11.678 -52.839 -21.864 1.00 50.44 152 ASN A O 1
ATOM 1158 N N . ARG A 1 153 ? 9.948 -53.444 -20.554 1.00 44.34 153 ARG A N 1
ATOM 1159 C CA . ARG A 1 153 ? 10.162 -54.885 -20.591 1.00 44.34 153 ARG A CA 1
ATOM 1160 C C . ARG A 1 153 ? 9.526 -55.364 -21.898 1.00 44.34 153 ARG A C 1
ATOM 1162 O O . ARG A 1 153 ? 8.306 -55.422 -21.998 1.00 44.34 153 ARG A O 1
ATOM 1169 N N . ARG A 1 154 ? 10.341 -55.564 -22.936 1.00 48.53 154 ARG A N 1
ATOM 1170 C CA . ARG A 1 154 ? 9.953 -56.435 -24.049 1.00 48.53 154 ARG A CA 1
ATOM 1171 C C . ARG A 1 154 ? 10.191 -57.851 -23.549 1.00 48.53 154 ARG A C 1
ATOM 1173 O O . ARG A 1 154 ? 11.342 -58.217 -23.324 1.00 48.53 154 ARG A O 1
ATOM 1180 N N . ASP A 1 155 ? 9.101 -58.547 -23.273 1.00 53.41 155 ASP A N 1
ATOM 1181 C CA . ASP A 1 155 ? 9.104 -59.997 -23.169 1.00 53.41 155 ASP A CA 1
ATOM 1182 C C . ASP A 1 155 ? 9.069 -60.524 -24.616 1.00 53.41 155 ASP A C 1
ATOM 1184 O O . ASP A 1 155 ? 8.146 -60.190 -25.363 1.00 53.41 155 ASP A O 1
ATOM 1188 N N . ASP A 1 156 ? 10.123 -61.245 -25.000 1.00 56.81 156 ASP A N 1
ATOM 1189 C CA . ASP A 1 156 ? 10.124 -62.237 -26.084 1.00 56.81 156 ASP A CA 1
ATOM 1190 C C . ASP A 1 156 ? 9.992 -63.627 -25.439 1.00 56.81 156 ASP A C 1
ATOM 1192 O O . ASP A 1 156 ? 10.592 -63.821 -24.349 1.00 56.81 156 ASP A O 1
#

Secondary structure (DSSP, 8-state):
--TTSS-PPPHHHHHHTGGG-EEEEEE--PPTT--GGGHHHHHHHHHHHHHHHHHTT--S-EEEEEE-SSS-EEEEEESSHHHHHHHHTT-TT-EEETTEEEEE--HHHHHHHHHHH-S---TTHHHHHHHHHHHHHHHHHHHHHHT---------

Radius of gyration: 21.16 Å; chains: 1; bounding box: 38×78×46 Å

Foldseek 3Di:
DDPVPADADDPVNCVVCVPQKQKEWAFEDDDPPDDPVCVVVQVVQQVLLVLLLVLLVQPFHKHWDFDDPDRTTIMIITNDPVSVVSSCVLAVAWDDDPRYTYDYPDPSSSVSSCVRSPDDPCVCVVVVVVVVVVVVVVVVVVVVVVCPDDPPPDDD

Sequence (156 aa):
MSLADMPRISWAAISERAETWHTILAIVPLEAGAPAHQADGLRDAAGLALRACSRLACTGRYAATPVRAGPAGALVVFERAEDRDAFARLVPSAVTKGATWQFTLDERTIDALETVARPKDTRGTGRRARERAEAAERERGALRWKTGPTRNRRDD

pLDDT: mean 75.08, std 13.62, range [42.5, 91.62]